Protein AF-A0A7G5Z9F3-F1 (afdb_monomer_lite)

Radius of gyration: 19.4 Å; chains: 1; bounding box: 51×29×57 Å

Sequence (145 aa):
MRLRHLLYMSGSAALVLVGAGHLATALLAPVTPAQQAMIDSMKGFAIAMPGTVANLYQFHQGFSIMMGVLLMSYGAVTMLFVKAASMAAALRTPVLGFNILVALVSLLLSIQFFFVVPVALTGLACACYALAWLLGLGAPKVVHP

pLDDT: mean 91.5, std 10.78, range [47.75, 98.5]

Structure (mmCIF, N/CA/C/O backbone):
data_AF-A0A7G5Z9F3-F1
#
_entry.id   AF-A0A7G5Z9F3-F1
#
loop_
_atom_site.group_PDB
_atom_site.id
_atom_site.type_symbol
_atom_site.label_atom_id
_atom_site.label_alt_id
_atom_site.label_comp_id
_atom_site.label_asym_id
_atom_site.label_entity_id
_atom_site.label_seq_id
_atom_site.pdbx_PDB_ins_code
_atom_site.Cartn_x
_atom_site.Cartn_y
_atom_site.Cartn_z
_atom_site.occupancy
_atom_site.B_iso_or_equiv
_atom_site.auth_seq_id
_atom_site.auth_comp_id
_atom_site.auth_asym_id
_atom_site.auth_atom_id
_atom_site.pdbx_PDB_model_num
ATOM 1 N N . MET A 1 1 ? 14.582 8.829 -21.009 1.00 63.59 1 MET A N 1
ATOM 2 C CA . MET A 1 1 ? 14.821 8.296 -19.641 1.00 63.59 1 MET A CA 1
ATOM 3 C C . MET A 1 1 ? 13.919 8.939 -18.587 1.00 63.59 1 MET A C 1
ATOM 5 O O . MET A 1 1 ? 13.382 8.198 -17.778 1.00 63.59 1 MET A O 1
ATOM 9 N N . ARG A 1 2 ? 13.688 10.263 -18.611 1.00 85.75 2 ARG A N 1
ATOM 10 C CA . ARG A 1 2 ? 12.904 10.971 -17.576 1.00 85.75 2 ARG A CA 1
ATOM 11 C C . ARG A 1 2 ? 11.475 10.441 -17.377 1.00 85.75 2 ARG A C 1
ATOM 13 O O . ARG A 1 2 ? 11.125 10.130 -16.250 1.00 85.75 2 ARG A O 1
ATOM 20 N N . LEU A 1 3 ? 10.695 10.242 -18.445 1.00 90.38 3 LEU A N 1
ATOM 21 C CA . LEU A 1 3 ? 9.295 9.793 -18.328 1.00 90.38 3 LEU A CA 1
ATOM 22 C C . LEU A 1 3 ? 9.139 8.438 -17.618 1.00 90.38 3 LEU A C 1
ATOM 24 O O . LEU A 1 3 ? 8.321 8.308 -16.721 1.00 90.38 3 LEU A O 1
ATOM 28 N N . ARG A 1 4 ? 9.960 7.441 -17.970 1.00 90.19 4 ARG A N 1
ATOM 29 C CA . ARG A 1 4 ? 9.932 6.115 -17.331 1.00 90.19 4 ARG A CA 1
ATOM 30 C C . ARG A 1 4 ? 10.204 6.183 -15.828 1.00 90.19 4 ARG A C 1
ATOM 32 O O . ARG A 1 4 ? 9.525 5.529 -15.048 1.00 90.19 4 ARG A O 1
ATOM 39 N N . HIS A 1 5 ? 11.201 6.979 -15.438 1.00 90.00 5 HIS A N 1
ATOM 40 C CA . HIS A 1 5 ? 11.531 7.197 -14.031 1.00 90.00 5 HIS A CA 1
ATOM 41 C C . HIS A 1 5 ? 10.391 7.914 -13.307 1.00 90.00 5 HIS A C 1
ATOM 43 O O . HIS A 1 5 ? 10.056 7.529 -12.195 1.00 90.00 5 HIS A O 1
ATOM 49 N N . LEU A 1 6 ? 9.777 8.918 -13.942 1.00 92.94 6 LEU A N 1
ATOM 50 C CA . LEU A 1 6 ? 8.621 9.615 -13.383 1.00 92.94 6 LEU A CA 1
ATOM 51 C C . LEU A 1 6 ? 7.444 8.661 -13.173 1.00 92.94 6 LEU A C 1
ATOM 53 O O . LEU A 1 6 ? 6.918 8.626 -12.073 1.00 92.94 6 LEU A O 1
ATOM 57 N N . LEU A 1 7 ? 7.098 7.828 -14.160 1.00 95.06 7 LEU A N 1
ATOM 58 C CA . LEU A 1 7 ? 6.039 6.820 -14.024 1.00 95.06 7 LEU A CA 1
ATOM 59 C C . LEU A 1 7 ? 6.313 5.878 -12.850 1.00 95.06 7 LEU A C 1
ATOM 61 O O . LEU A 1 7 ? 5.466 5.702 -11.982 1.00 95.06 7 LEU A O 1
ATOM 65 N N . TYR A 1 8 ? 7.522 5.329 -12.772 1.00 93.94 8 TYR A N 1
ATOM 66 C CA . TYR A 1 8 ? 7.907 4.454 -11.670 1.00 93.94 8 TYR A CA 1
ATOM 67 C C . TYR A 1 8 ? 7.827 5.157 -10.302 1.00 93.94 8 TYR A C 1
ATOM 69 O O . TYR A 1 8 ? 7.320 4.588 -9.331 1.00 93.94 8 TYR A O 1
ATOM 77 N N . MET A 1 9 ? 8.293 6.406 -10.217 1.00 94.62 9 MET A N 1
ATOM 78 C CA . MET A 1 9 ? 8.194 7.223 -9.004 1.00 94.62 9 MET A CA 1
ATOM 79 C C . MET A 1 9 ? 6.741 7.506 -8.629 1.00 94.62 9 MET A C 1
ATOM 81 O O . MET A 1 9 ? 6.396 7.378 -7.460 1.00 94.62 9 MET A O 1
ATOM 85 N N . SER A 1 10 ? 5.891 7.847 -9.598 1.00 96.56 10 SER A N 1
ATOM 86 C CA . SER A 1 10 ? 4.465 8.100 -9.390 1.00 96.56 10 SER A CA 1
ATOM 87 C C . SER A 1 10 ? 3.742 6.858 -8.883 1.00 96.56 10 SER A C 1
ATOM 89 O O . SER A 1 10 ? 2.992 6.958 -7.916 1.00 96.56 10 SER A O 1
ATOM 91 N N . GLY A 1 11 ? 4.015 5.681 -9.457 1.00 96.69 11 GLY A N 1
ATOM 92 C CA . GLY A 1 11 ? 3.420 4.439 -8.965 1.00 96.69 11 GLY A CA 1
ATOM 93 C C . GLY A 1 11 ? 3.860 4.112 -7.537 1.00 96.69 11 GLY A C 1
ATOM 94 O O . GLY A 1 11 ? 3.041 3.766 -6.690 1.00 96.69 11 GLY A O 1
ATOM 95 N N . SER A 1 12 ? 5.136 4.349 -7.230 1.00 96.81 12 SER A N 1
ATOM 96 C CA . SER A 1 12 ? 5.666 4.172 -5.873 1.00 96.81 12 SER A CA 1
ATOM 97 C C . SER A 1 12 ? 5.073 5.181 -4.888 1.00 96.81 12 SER A C 1
ATOM 99 O O . SER A 1 12 ? 4.768 4.830 -3.752 1.00 96.81 12 SER A O 1
ATOM 101 N N . ALA A 1 13 ? 4.858 6.425 -5.324 1.00 97.81 13 ALA A N 1
ATOM 102 C CA . ALA A 1 13 ? 4.215 7.464 -4.524 1.00 97.81 13 ALA A CA 1
ATOM 103 C C . ALA A 1 13 ? 2.765 7.117 -4.220 1.00 97.81 13 ALA A C 1
ATOM 105 O O . ALA A 1 13 ? 2.331 7.299 -3.088 1.00 97.81 13 ALA A O 1
ATOM 106 N N . ALA A 1 14 ? 2.040 6.559 -5.187 1.00 97.94 14 ALA A N 1
ATOM 107 C CA . ALA A 1 14 ? 0.684 6.092 -4.959 1.00 97.94 14 ALA A CA 1
ATOM 108 C C . ALA A 1 14 ? 0.638 5.026 -3.849 1.00 97.94 14 ALA A C 1
ATOM 110 O O . ALA A 1 14 ? -0.181 5.148 -2.944 1.00 97.94 14 ALA A O 1
ATOM 111 N N . LEU A 1 15 ? 1.562 4.055 -3.836 1.00 97.12 15 LEU A N 1
ATOM 112 C CA . LEU A 1 15 ? 1.646 3.056 -2.757 1.00 97.12 15 LEU A CA 1
ATOM 113 C C . LEU A 1 15 ? 1.976 3.676 -1.390 1.00 97.12 15 LEU A C 1
ATOM 115 O O . LEU A 1 15 ? 1.354 3.316 -0.390 1.00 97.12 15 LEU A O 1
ATOM 119 N N . VAL A 1 16 ? 2.899 4.646 -1.350 1.00 98.06 16 VAL A N 1
ATOM 120 C CA . VAL A 1 16 ? 3.194 5.419 -0.129 1.00 98.06 16 VAL A CA 1
ATOM 121 C C . VAL A 1 16 ? 1.937 6.118 0.384 1.00 98.06 16 VAL A C 1
ATOM 123 O O . VAL A 1 16 ? 1.644 6.046 1.575 1.00 98.06 16 VAL A O 1
ATOM 126 N N . LEU A 1 17 ? 1.172 6.756 -0.505 1.00 98.19 17 LEU A N 1
ATOM 127 C CA . LEU A 1 17 ? -0.061 7.458 -0.151 1.00 98.19 17 LEU A CA 1
ATOM 128 C C . LEU A 1 17 ? -1.157 6.505 0.340 1.00 98.19 17 LEU A C 1
ATOM 130 O O . LEU A 1 17 ? -1.869 6.865 1.274 1.00 98.19 17 LEU A O 1
ATOM 134 N N . VAL A 1 18 ? -1.276 5.292 -0.217 1.00 97.12 18 VAL A N 1
ATOM 135 C CA . VAL A 1 18 ? -2.197 4.270 0.320 1.00 97.12 18 VAL A CA 1
ATOM 136 C C . VAL A 1 18 ? -1.799 3.894 1.744 1.00 97.12 18 VAL A C 1
ATOM 138 O O . VAL A 1 18 ? -2.648 3.917 2.632 1.00 97.12 18 VAL A O 1
ATOM 141 N N . GLY A 1 19 ? -0.519 3.586 1.978 1.00 97.12 19 GLY A N 1
ATOM 142 C CA . GLY A 1 19 ? -0.023 3.227 3.310 1.00 97.12 19 GLY A CA 1
ATOM 143 C C . GLY A 1 19 ? -0.216 4.350 4.332 1.00 97.12 19 GLY A C 1
ATOM 144 O O . GLY A 1 19 ? -0.730 4.113 5.425 1.00 97.12 19 GLY A O 1
ATOM 145 N N . ALA A 1 20 ? 0.114 5.586 3.950 1.00 97.88 20 ALA A N 1
ATOM 146 C CA . ALA A 1 20 ? -0.070 6.769 4.786 1.00 97.88 20 ALA A CA 1
ATOM 147 C C . ALA A 1 20 ? -1.552 7.051 5.073 1.00 97.88 20 ALA A C 1
ATOM 149 O O . ALA A 1 20 ? -1.913 7.313 6.217 1.00 97.88 20 ALA A O 1
ATOM 150 N N . GLY A 1 21 ? -2.416 6.956 4.058 1.00 96.62 21 GLY A N 1
ATOM 151 C CA . GLY A 1 21 ? -3.860 7.113 4.214 1.00 96.62 21 GLY A CA 1
ATOM 152 C C . GLY A 1 21 ? -4.447 6.058 5.149 1.00 96.62 21 GLY A C 1
ATOM 153 O O . GLY A 1 21 ? -5.181 6.403 6.069 1.00 96.62 21 GLY A O 1
ATOM 154 N N . HIS A 1 22 ? -4.060 4.791 4.978 1.00 95.94 22 HIS A N 1
ATOM 155 C CA . HIS A 1 22 ? -4.476 3.704 5.862 1.00 95.94 22 HIS A CA 1
ATOM 156 C C . HIS A 1 22 ? -4.055 3.963 7.314 1.00 95.94 22 HIS A C 1
ATOM 158 O O . HIS A 1 22 ? -4.896 3.935 8.213 1.00 95.94 22 HIS A O 1
ATOM 164 N N . LEU A 1 23 ? -2.784 4.311 7.538 1.00 97.06 23 LEU A N 1
ATOM 165 C CA . LEU A 1 23 ? -2.266 4.616 8.871 1.00 97.06 23 LEU A CA 1
ATOM 166 C C . LEU A 1 23 ? -2.972 5.825 9.501 1.00 97.06 23 LEU A C 1
ATOM 168 O O . LEU A 1 23 ? -3.364 5.772 10.664 1.00 97.06 23 LEU A O 1
ATOM 172 N N . ALA A 1 24 ? -3.194 6.892 8.730 1.00 96.94 24 ALA A N 1
ATOM 173 C CA . ALA A 1 24 ? -3.932 8.063 9.190 1.00 96.94 24 ALA A CA 1
ATOM 174 C C . ALA A 1 24 ? -5.365 7.693 9.588 1.00 96.94 24 ALA A C 1
ATOM 176 O O . ALA A 1 24 ? -5.812 8.077 10.664 1.00 96.94 24 ALA A O 1
ATOM 177 N N . THR A 1 25 ? -6.071 6.894 8.781 1.00 94.19 25 THR A N 1
ATOM 178 C CA . THR A 1 25 ? -7.422 6.438 9.142 1.00 94.19 25 THR A CA 1
ATOM 179 C C . THR A 1 25 ? -7.422 5.547 10.381 1.00 94.19 25 THR A C 1
ATOM 181 O O . THR A 1 25 ? -8.291 5.703 11.230 1.00 94.19 25 THR A O 1
ATOM 184 N N . ALA A 1 26 ? -6.427 4.673 10.543 1.00 94.75 26 ALA A N 1
ATOM 185 C CA . ALA A 1 26 ? -6.326 3.796 11.705 1.00 94.75 26 ALA A CA 1
ATOM 186 C C . ALA A 1 26 ? -6.056 4.556 13.017 1.00 94.75 26 ALA A C 1
ATOM 188 O O . ALA A 1 26 ? -6.417 4.065 14.085 1.00 94.75 26 ALA A O 1
ATOM 189 N N . LEU A 1 27 ? -5.409 5.725 12.948 1.00 96.00 27 LEU A N 1
ATOM 190 C CA . LEU A 1 27 ? -4.997 6.502 14.122 1.00 96.00 27 LEU A CA 1
ATOM 191 C C . LEU A 1 27 ? -5.889 7.712 14.416 1.00 96.00 27 LEU A C 1
ATOM 193 O O . LEU A 1 27 ? -5.988 8.120 15.570 1.00 96.00 27 LEU A O 1
ATOM 197 N N . LEU A 1 28 ? -6.485 8.315 13.387 1.00 96.44 28 LEU A N 1
ATOM 198 C CA . LEU A 1 28 ? -7.121 9.633 13.478 1.00 96.44 28 LEU A CA 1
ATOM 199 C C . LEU A 1 28 ? -8.611 9.617 13.133 1.00 96.44 28 LEU A C 1
ATOM 201 O O . LEU A 1 28 ? -9.281 10.626 13.351 1.00 96.44 28 LEU A O 1
ATOM 205 N N . ALA A 1 29 ? -9.141 8.524 12.570 1.00 94.62 29 ALA A N 1
ATOM 206 C CA . ALA A 1 29 ? -10.563 8.472 12.262 1.00 94.62 29 ALA A CA 1
ATOM 207 C C . ALA A 1 29 ? -11.380 8.576 13.562 1.00 94.62 29 ALA A C 1
ATOM 209 O O . ALA A 1 29 ? -11.098 7.855 14.524 1.00 94.62 29 ALA A O 1
ATOM 210 N N . PRO A 1 30 ? -12.390 9.461 13.615 1.00 95.81 30 PRO A N 1
ATOM 211 C CA . PRO A 1 30 ? -13.218 9.596 14.799 1.00 95.81 30 PRO A CA 1
ATOM 212 C C . PRO A 1 30 ? -13.986 8.297 15.050 1.00 95.81 30 PRO A C 1
ATOM 214 O O . PRO A 1 30 ? -14.539 7.696 14.127 1.00 95.81 30 PRO A O 1
ATOM 217 N N . VAL A 1 31 ? -14.044 7.889 16.315 1.00 96.50 31 VAL A N 1
ATOM 218 C CA . VAL A 1 31 ? -14.797 6.710 16.742 1.00 96.5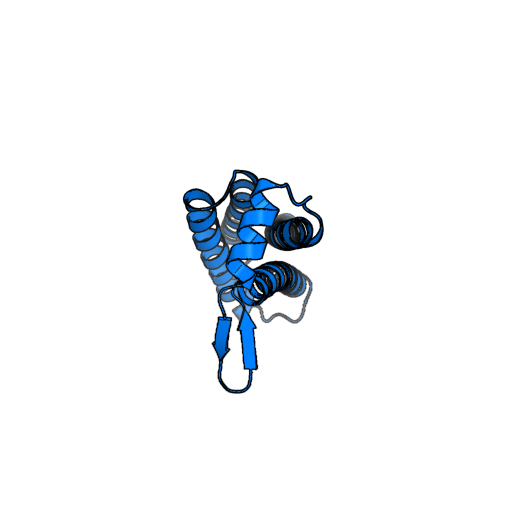0 31 VAL A CA 1
ATOM 219 C C . VAL A 1 31 ? -16.239 7.122 17.019 1.00 96.50 31 VAL A C 1
ATOM 221 O O . VAL A 1 31 ? -16.519 7.928 17.904 1.00 96.50 31 VAL A O 1
ATOM 224 N N . THR A 1 32 ? -17.169 6.566 16.251 1.00 97.62 32 THR A N 1
ATOM 225 C CA . THR A 1 32 ? -18.611 6.734 16.479 1.00 97.62 32 THR A CA 1
ATOM 226 C C . THR A 1 32 ? -19.092 5.875 17.658 1.00 97.62 32 THR A C 1
ATOM 228 O O . THR A 1 32 ? -18.464 4.859 17.966 1.00 97.62 32 THR A O 1
ATOM 231 N N . PRO A 1 33 ? -20.246 6.185 18.284 1.00 98.00 33 PRO A N 1
ATOM 232 C CA . PRO A 1 33 ? -20.806 5.344 19.349 1.00 98.00 33 PRO A CA 1
ATOM 233 C C . PRO A 1 33 ? -21.015 3.877 18.934 1.00 98.00 33 PRO A C 1
ATOM 235 O O . PRO A 1 33 ? -20.752 2.966 19.715 1.00 98.00 33 PRO A O 1
ATOM 238 N N . ALA A 1 34 ? -21.424 3.634 17.682 1.00 97.69 34 ALA A N 1
ATOM 239 C CA . ALA A 1 34 ? -21.581 2.283 17.144 1.00 97.69 34 ALA A CA 1
ATOM 240 C C . ALA A 1 34 ? -20.235 1.544 17.019 1.00 97.69 34 ALA A C 1
ATOM 242 O O . ALA A 1 34 ? -20.136 0.368 17.365 1.00 97.69 34 ALA A O 1
ATOM 243 N N . GLN A 1 35 ? -19.179 2.232 16.571 1.00 96.44 35 GLN A N 1
ATOM 244 C CA . GLN A 1 35 ? -17.828 1.663 16.535 1.00 96.44 35 GLN A CA 1
ATOM 245 C C . GLN A 1 35 ? -17.281 1.398 17.938 1.00 96.44 35 GLN A C 1
ATOM 247 O O . GLN A 1 35 ? -16.652 0.365 18.150 1.00 96.44 35 GLN A O 1
ATOM 252 N N . GLN A 1 36 ? -17.557 2.280 18.901 1.00 97.88 36 GLN A N 1
ATOM 253 C CA . GLN A 1 36 ? -17.134 2.097 20.288 1.00 97.88 36 GLN A CA 1
ATOM 254 C C . GLN A 1 36 ? -17.710 0.806 20.888 1.00 97.88 36 GLN A C 1
ATOM 256 O O . GLN A 1 36 ? -16.966 0.021 21.471 1.00 97.88 36 GLN A O 1
ATOM 261 N N . ALA A 1 37 ? -18.997 0.525 20.656 1.00 97.81 37 ALA A N 1
ATOM 262 C CA . ALA A 1 37 ? -19.621 -0.721 21.105 1.00 97.81 37 ALA A CA 1
ATOM 263 C C . ALA A 1 37 ? -18.940 -1.974 20.513 1.00 97.81 37 ALA A C 1
ATOM 265 O O . ALA A 1 37 ? -18.721 -2.958 21.222 1.00 97.81 37 ALA A O 1
ATOM 266 N N . MET A 1 38 ? -18.546 -1.934 19.233 1.00 97.56 38 MET A N 1
ATOM 267 C CA . MET A 1 38 ? -17.784 -3.025 18.610 1.00 97.56 38 MET A CA 1
ATOM 268 C C . MET A 1 38 ? -16.385 -3.169 19.215 1.00 97.56 38 MET A C 1
ATOM 270 O O . MET A 1 38 ? -15.960 -4.284 19.513 1.00 97.56 38 MET A O 1
ATOM 274 N N . ILE A 1 39 ? -15.683 -2.056 19.440 1.00 97.75 39 ILE A N 1
ATOM 275 C CA . ILE A 1 39 ? -14.361 -2.044 20.081 1.00 97.75 39 ILE A CA 1
ATOM 276 C C . ILE A 1 39 ? -14.430 -2.697 21.464 1.00 97.75 39 ILE A C 1
ATOM 278 O O . ILE A 1 39 ? -13.574 -3.517 21.799 1.00 97.75 39 ILE A O 1
ATOM 282 N N . ASP A 1 40 ? -15.446 -2.375 22.260 1.00 97.88 40 ASP A N 1
ATOM 283 C CA . ASP A 1 40 ? -15.586 -2.937 23.602 1.00 97.88 40 ASP A CA 1
ATOM 284 C C . ASP A 1 40 ? -15.922 -4.436 23.566 1.00 97.88 40 ASP A C 1
ATOM 286 O O . ASP A 1 40 ? -15.370 -5.202 24.359 1.00 97.88 40 ASP A O 1
ATOM 290 N N . SER A 1 41 ? -16.695 -4.893 22.575 1.00 97.62 41 SER A N 1
ATOM 291 C CA . SER A 1 41 ? -16.887 -6.327 22.315 1.00 97.62 41 SER A CA 1
ATOM 292 C C . SER A 1 41 ? -15.573 -7.032 21.942 1.00 97.62 41 SER A C 1
ATOM 294 O O . SER A 1 41 ? -15.252 -8.081 22.504 1.00 97.62 41 SER A O 1
ATOM 296 N N . MET A 1 42 ? -14.754 -6.432 21.070 1.00 97.81 42 MET A N 1
ATOM 297 C CA . MET A 1 42 ? -13.447 -6.982 20.684 1.00 97.81 42 MET A CA 1
ATOM 298 C C . MET A 1 42 ? -12.461 -7.046 21.858 1.00 97.81 42 MET A C 1
ATOM 300 O O . MET A 1 42 ? -11.655 -7.975 21.934 1.00 97.81 42 MET A O 1
ATOM 304 N N . LYS A 1 43 ? -12.508 -6.086 22.790 1.00 97.19 43 LYS A N 1
ATOM 305 C CA . LYS A 1 43 ? -11.679 -6.114 24.008 1.00 97.19 43 LYS A CA 1
ATOM 306 C C . LYS A 1 43 ? -12.048 -7.265 24.944 1.00 97.19 43 LYS A C 1
ATOM 308 O O . LYS A 1 43 ? -11.168 -7.767 25.637 1.00 97.19 43 LYS A O 1
ATOM 313 N N . GLY A 1 44 ? -13.316 -7.681 24.951 1.00 96.81 44 GLY A N 1
ATOM 314 C CA . GLY A 1 44 ? -13.792 -8.822 25.737 1.00 96.81 44 GLY A CA 1
ATOM 315 C C . GLY A 1 44 ? -13.307 -10.180 25.221 1.00 96.81 44 GLY A C 1
ATOM 316 O O . GLY A 1 44 ? -13.361 -11.164 25.955 1.00 96.81 44 GLY A O 1
ATOM 317 N N . PHE A 1 45 ? -12.807 -10.249 23.983 1.00 96.62 45 PHE A N 1
ATOM 318 C CA . PHE A 1 45 ? -12.312 -11.485 23.387 1.00 96.62 45 PHE A CA 1
ATOM 319 C C . PHE A 1 45 ? -10.795 -11.613 23.562 1.00 96.62 45 PHE A C 1
ATOM 321 O O . PHE A 1 45 ? -10.014 -11.015 22.815 1.00 96.62 45 PHE A O 1
ATOM 328 N N . ALA A 1 46 ? -10.376 -12.394 24.559 1.00 95.31 46 ALA A N 1
ATOM 329 C CA . ALA A 1 46 ? -8.968 -12.679 24.805 1.00 95.31 46 ALA A CA 1
ATOM 330 C C . ALA A 1 46 ? -8.399 -13.636 23.745 1.00 95.31 46 ALA A C 1
ATOM 332 O O . ALA A 1 46 ? -8.994 -14.662 23.419 1.00 95.31 46 ALA A O 1
ATOM 333 N N . ILE A 1 47 ? -7.213 -13.311 23.242 1.00 92.75 47 ILE A N 1
ATOM 334 C CA . ILE A 1 47 ? -6.409 -14.146 22.356 1.00 92.75 47 ILE A CA 1
ATOM 335 C C . ILE A 1 47 ? -5.163 -14.549 23.138 1.00 92.75 47 ILE A C 1
ATOM 337 O O . ILE A 1 47 ? -4.357 -13.702 23.532 1.00 92.75 47 ILE A O 1
ATOM 341 N N . ALA A 1 48 ? -5.007 -15.851 23.360 1.00 91.12 48 ALA A N 1
ATOM 342 C CA . ALA A 1 48 ? -3.802 -16.407 23.950 1.00 91.12 48 ALA A CA 1
ATOM 343 C C . ALA A 1 48 ? -2.783 -16.685 22.841 1.00 91.12 48 ALA A C 1
ATOM 345 O O . ALA A 1 48 ? -3.008 -17.527 21.972 1.00 91.12 48 ALA A O 1
ATOM 346 N N . MET A 1 49 ? -1.661 -15.974 22.882 1.00 84.56 49 MET A N 1
ATOM 347 C CA . MET A 1 49 ? -0.481 -16.253 22.067 1.00 84.56 49 MET A CA 1
ATOM 348 C C . MET A 1 49 ? 0.623 -16.770 22.999 1.00 84.56 49 MET A C 1
ATOM 350 O O . MET A 1 49 ? 0.625 -16.434 24.186 1.00 84.56 49 MET A O 1
ATOM 354 N N . PRO A 1 50 ? 1.581 -17.580 22.521 1.00 89.44 50 PRO A N 1
ATOM 355 C CA . PRO A 1 50 ? 2.684 -18.032 23.363 1.00 89.44 50 PRO A CA 1
ATOM 356 C C . PRO A 1 50 ? 3.373 -16.849 24.065 1.00 89.44 50 PRO A C 1
ATOM 358 O O . PRO A 1 50 ? 3.882 -15.938 23.416 1.00 89.44 50 PRO A O 1
ATOM 361 N N . GLY A 1 51 ? 3.341 -16.840 25.400 1.00 88.12 51 GLY A N 1
ATOM 362 C CA . GLY A 1 51 ? 3.960 -15.802 26.231 1.00 88.12 51 GLY A CA 1
ATOM 363 C C . GLY A 1 51 ? 3.197 -14.476 26.365 1.00 88.12 51 GLY A C 1
ATOM 364 O O . GLY A 1 51 ? 3.692 -13.593 27.061 1.00 88.12 51 GLY A O 1
ATOM 365 N N . THR A 1 52 ? 2.015 -14.304 25.755 1.00 88.81 52 THR A N 1
ATOM 366 C CA . THR A 1 52 ? 1.225 -13.061 25.871 1.00 88.81 52 THR A CA 1
ATOM 367 C C . THR A 1 52 ? -0.285 -13.317 25.892 1.00 88.81 52 THR A C 1
ATOM 369 O O . THR A 1 52 ? -0.805 -14.174 25.180 1.00 88.81 52 THR A O 1
ATOM 372 N N . VAL A 1 53 ? -1.012 -12.538 26.696 1.00 88.81 53 VAL A N 1
ATOM 373 C CA . VAL A 1 53 ? -2.477 -12.443 26.622 1.00 88.81 53 VAL A CA 1
ATOM 374 C C . VAL A 1 53 ? -2.802 -11.090 26.008 1.00 88.81 53 VAL A C 1
ATOM 376 O O . VAL A 1 53 ? -2.515 -10.054 26.605 1.00 88.81 53 VAL A O 1
ATOM 379 N N . ALA A 1 54 ? -3.365 -11.107 24.805 1.00 93.69 54 ALA A N 1
ATOM 380 C CA . ALA A 1 54 ? -3.869 -9.921 24.122 1.00 93.69 54 ALA A CA 1
ATOM 381 C C . ALA A 1 54 ? -5.389 -10.032 23.964 1.00 93.69 54 ALA A C 1
ATOM 383 O O . ALA A 1 54 ? -5.985 -11.057 24.293 1.00 93.69 54 ALA A O 1
ATOM 384 N N . ASN A 1 55 ? -6.034 -8.996 23.442 1.00 95.62 55 ASN A N 1
ATOM 385 C CA . ASN A 1 55 ? -7.419 -9.089 22.982 1.00 95.62 55 ASN A CA 1
ATOM 386 C C . ASN A 1 55 ? -7.531 -8.833 21.476 1.00 95.62 55 ASN A C 1
ATOM 388 O O . ASN A 1 55 ? -6.607 -8.318 20.837 1.00 95.62 55 ASN A O 1
ATOM 392 N N . LEU A 1 56 ? -8.679 -9.194 20.905 1.00 96.38 56 LEU A N 1
ATOM 393 C CA . LEU A 1 56 ? -8.936 -9.047 19.473 1.00 96.38 56 LEU A CA 1
ATOM 394 C C . LEU A 1 56 ? -8.799 -7.594 19.002 1.00 96.38 56 LEU A C 1
ATOM 396 O O . LEU A 1 56 ? -8.336 -7.358 17.887 1.00 96.38 56 LEU A O 1
ATOM 400 N N . TYR A 1 57 ? -9.134 -6.620 19.853 1.00 96.69 57 TYR A N 1
ATOM 401 C CA . TYR A 1 57 ? -8.953 -5.204 19.534 1.00 96.69 57 TYR A CA 1
ATOM 402 C C . TYR A 1 57 ? -7.474 -4.839 19.361 1.00 96.69 57 TYR A C 1
ATOM 404 O O . TYR A 1 57 ? -7.105 -4.242 18.351 1.00 96.69 57 TYR A O 1
ATOM 412 N N . GLN A 1 58 ? -6.612 -5.241 20.298 1.00 95.56 58 GLN A N 1
ATOM 413 C CA . GLN A 1 58 ? -5.166 -5.018 20.206 1.00 95.56 58 GLN A CA 1
ATOM 414 C C . GLN A 1 58 ? -4.572 -5.684 18.963 1.00 95.56 58 GLN A C 1
ATOM 416 O O . GLN A 1 58 ? -3.769 -5.064 18.266 1.00 95.56 58 GLN A O 1
ATOM 421 N N . PHE A 1 59 ? -4.992 -6.916 18.661 1.00 94.94 59 PHE A N 1
ATOM 422 C CA . PHE A 1 59 ? -4.540 -7.632 17.470 1.00 94.94 59 PHE A CA 1
ATOM 423 C C . PHE A 1 59 ? -4.954 -6.909 16.181 1.00 94.94 59 PHE A C 1
ATOM 425 O O . PHE A 1 59 ? -4.108 -6.622 15.336 1.00 94.94 59 PHE A O 1
ATOM 432 N N . HIS A 1 60 ? -6.235 -6.552 16.057 1.00 95.38 60 HIS A N 1
ATOM 433 C CA . HIS A 1 60 ? -6.762 -5.829 14.900 1.00 95.38 60 HIS A CA 1
ATOM 434 C C . HIS A 1 60 ? -6.064 -4.476 14.701 1.00 95.38 60 HIS A C 1
ATOM 436 O O . HIS A 1 60 ? -5.614 -4.163 13.598 1.00 95.38 60 HIS A O 1
ATOM 442 N N . GLN A 1 61 ? -5.932 -3.687 15.770 1.00 96.19 61 GLN A N 1
ATOM 443 C CA . GLN A 1 61 ? -5.301 -2.371 15.703 1.00 96.19 61 GLN A CA 1
ATOM 444 C C . GLN A 1 61 ? -3.813 -2.476 15.348 1.00 96.19 61 GLN A C 1
ATOM 446 O O . GLN A 1 61 ? -3.334 -1.745 14.481 1.00 96.19 61 GLN A O 1
ATOM 451 N N . GLY A 1 62 ? -3.089 -3.406 15.978 1.00 95.88 62 GLY A N 1
ATOM 452 C CA . GLY A 1 62 ? -1.679 -3.652 15.685 1.00 95.88 62 GLY A CA 1
ATOM 453 C C . GLY A 1 62 ? -1.458 -4.094 14.239 1.00 95.88 62 GLY A C 1
ATOM 454 O O . GLY A 1 62 ? -0.577 -3.562 13.564 1.00 95.88 62 GLY A O 1
ATOM 455 N N . PHE A 1 63 ? -2.294 -5.006 13.736 1.00 95.75 63 PHE A N 1
ATOM 456 C CA . PHE A 1 63 ? -2.222 -5.470 12.351 1.00 95.75 63 PHE A CA 1
ATOM 457 C C . PHE A 1 63 ? -2.498 -4.339 11.351 1.00 95.75 63 PHE A C 1
ATOM 459 O O . PHE A 1 63 ? -1.743 -4.172 10.398 1.00 95.75 63 PHE A O 1
ATOM 466 N N . SER A 1 64 ? -3.520 -3.515 11.599 1.00 95.88 64 SER A N 1
ATOM 467 C CA . SER A 1 64 ? -3.854 -2.349 10.766 1.00 95.88 64 SER A CA 1
ATOM 468 C C . SER A 1 64 ? -2.691 -1.346 10.681 1.00 95.88 64 SER A C 1
ATOM 470 O O . SER A 1 64 ? -2.236 -0.980 9.594 1.00 95.88 64 SER A O 1
ATOM 472 N N . ILE A 1 65 ? -2.103 -0.979 11.827 1.00 97.69 65 ILE A N 1
ATOM 473 C CA . ILE A 1 65 ? -0.927 -0.094 11.872 1.00 97.69 65 ILE A CA 1
ATOM 474 C C . ILE A 1 65 ? 0.245 -0.708 11.096 1.00 97.69 65 ILE A C 1
ATOM 476 O O . ILE A 1 65 ? 0.870 -0.030 10.276 1.00 97.69 65 ILE A O 1
ATOM 480 N N . MET A 1 66 ? 0.524 -1.995 11.317 1.00 97.88 66 MET A N 1
ATOM 481 C CA . MET A 1 66 ? 1.602 -2.709 10.633 1.00 97.88 66 MET A CA 1
ATOM 482 C C . MET A 1 66 ? 1.399 -2.729 9.114 1.00 97.88 66 MET A C 1
ATOM 484 O O . MET A 1 66 ? 2.352 -2.476 8.381 1.00 97.88 66 MET A O 1
ATOM 488 N N . MET A 1 67 ? 0.176 -2.949 8.627 1.00 94.94 67 MET A N 1
ATOM 489 C CA . MET A 1 67 ? -0.134 -2.906 7.193 1.00 94.94 67 MET A CA 1
ATOM 490 C C . MET A 1 67 ? 0.127 -1.525 6.585 1.00 94.94 67 MET A C 1
ATOM 492 O O . MET A 1 67 ? 0.729 -1.434 5.512 1.00 94.94 67 MET A O 1
ATOM 496 N N . GLY A 1 68 ? -0.258 -0.450 7.279 1.00 96.12 68 GLY A N 1
ATOM 497 C CA . GLY A 1 68 ? 0.021 0.921 6.842 1.00 96.12 68 GLY A CA 1
ATOM 498 C C . GLY A 1 68 ? 1.521 1.203 6.735 1.00 96.12 68 GLY A C 1
ATOM 499 O O . GLY A 1 68 ? 1.989 1.711 5.711 1.00 96.12 68 GLY A O 1
ATOM 500 N N . VAL A 1 69 ? 2.285 0.805 7.757 1.00 97.88 69 VAL A N 1
ATOM 501 C CA . VAL A 1 69 ? 3.751 0.928 7.772 1.00 97.88 69 VAL A CA 1
ATOM 502 C C . VAL A 1 69 ? 4.380 0.112 6.645 1.00 97.88 69 VAL A C 1
ATOM 504 O O . VAL A 1 69 ? 5.188 0.653 5.896 1.00 97.88 69 VAL A O 1
ATOM 507 N N . LEU A 1 70 ? 3.988 -1.151 6.467 1.00 97.19 70 LEU A N 1
ATOM 508 C CA . LEU A 1 70 ? 4.544 -2.023 5.431 1.00 97.19 70 LEU A CA 1
ATOM 509 C C . LEU A 1 70 ? 4.289 -1.484 4.019 1.00 97.19 70 LEU A C 1
ATOM 511 O O . LEU A 1 70 ? 5.226 -1.444 3.223 1.00 97.19 70 LEU A O 1
ATOM 515 N N . LEU A 1 71 ? 3.073 -1.019 3.707 1.00 95.69 71 LEU A N 1
ATOM 516 C CA . LEU A 1 71 ? 2.773 -0.416 2.400 1.00 95.69 71 LEU A CA 1
ATOM 517 C C . LEU A 1 71 ? 3.603 0.847 2.156 1.00 95.69 71 LEU A C 1
ATOM 519 O O . LEU A 1 71 ? 4.177 1.023 1.077 1.00 95.69 71 LEU A O 1
ATOM 523 N N . MET A 1 72 ? 3.686 1.712 3.168 1.00 96.75 72 MET A N 1
ATOM 524 C CA . MET A 1 72 ? 4.445 2.953 3.089 1.00 96.75 72 MET A CA 1
ATOM 525 C C . MET A 1 72 ? 5.940 2.677 2.888 1.00 96.75 72 MET A C 1
ATOM 527 O O . MET A 1 72 ? 6.561 3.233 1.979 1.00 96.75 72 MET A O 1
ATOM 531 N N . SER A 1 73 ? 6.512 1.777 3.688 1.00 97.06 73 SER A N 1
ATOM 532 C CA . SER A 1 73 ? 7.907 1.352 3.580 1.00 97.06 73 SER A CA 1
ATOM 533 C C . SER A 1 73 ? 8.190 0.668 2.247 1.00 97.06 73 SER A C 1
ATOM 535 O O . SER A 1 73 ? 9.210 0.964 1.630 1.00 97.06 73 SER A O 1
ATOM 537 N N . TYR A 1 74 ? 7.291 -0.187 1.757 1.00 96.62 74 TYR A N 1
ATOM 538 C CA . TYR A 1 74 ? 7.441 -0.837 0.457 1.00 96.62 74 TYR A CA 1
ATOM 539 C C . TYR A 1 74 ? 7.478 0.190 -0.681 1.00 96.62 74 TYR A C 1
ATOM 541 O O . TYR A 1 74 ? 8.409 0.178 -1.489 1.00 96.62 74 TYR A O 1
ATOM 549 N N . GLY A 1 75 ? 6.542 1.144 -0.710 1.00 95.81 75 GLY A N 1
ATOM 550 C CA . GLY A 1 75 ? 6.560 2.237 -1.685 1.00 95.81 75 GLY A CA 1
ATOM 551 C C . GLY A 1 75 ? 7.833 3.091 -1.593 1.00 95.81 75 GLY A C 1
ATOM 552 O O . GLY A 1 75 ? 8.446 3.404 -2.616 1.00 95.81 75 GLY A O 1
ATOM 553 N N . ALA A 1 76 ? 8.295 3.403 -0.378 1.00 95.75 76 ALA A N 1
ATOM 554 C CA . ALA A 1 76 ? 9.518 4.174 -0.151 1.00 95.75 76 ALA A CA 1
ATOM 555 C C . ALA A 1 76 ? 10.782 3.432 -0.622 1.00 95.75 76 ALA A C 1
ATOM 557 O O . ALA A 1 76 ? 11.590 4.000 -1.359 1.00 95.75 76 ALA A O 1
ATOM 558 N N . VAL A 1 77 ? 10.935 2.153 -0.269 1.00 94.19 77 VAL A N 1
ATOM 559 C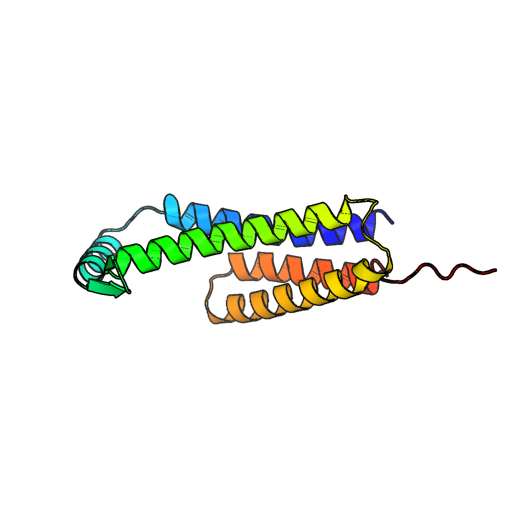 CA . VAL A 1 77 ? 12.027 1.289 -0.754 1.00 94.19 77 VAL A CA 1
ATOM 560 C C . VAL A 1 77 ? 12.004 1.216 -2.277 1.00 94.19 77 VAL A C 1
ATOM 562 O O . VAL A 1 77 ? 13.041 1.357 -2.928 1.00 94.19 77 VAL A O 1
ATOM 565 N N . THR A 1 78 ? 10.810 1.098 -2.857 1.00 92.56 78 THR A N 1
ATOM 566 C CA . THR A 1 78 ? 10.630 1.082 -4.306 1.00 92.56 78 THR A CA 1
ATOM 567 C C . THR A 1 78 ? 11.167 2.367 -4.937 1.00 92.56 78 THR A C 1
ATOM 569 O O . THR A 1 78 ? 11.965 2.287 -5.871 1.00 92.56 78 THR A O 1
ATOM 572 N N . MET A 1 79 ? 10.857 3.546 -4.385 1.00 92.19 79 MET A N 1
ATOM 573 C CA . MET A 1 79 ? 11.440 4.819 -4.841 1.00 92.19 79 MET A CA 1
ATOM 574 C C . MET A 1 79 ? 12.966 4.873 -4.718 1.00 92.19 79 MET A C 1
ATOM 576 O O . MET A 1 79 ? 1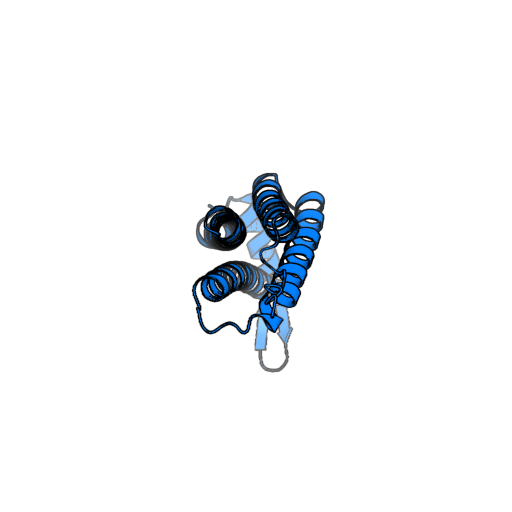3.630 5.432 -5.595 1.00 92.19 79 MET A O 1
ATOM 580 N N . LEU A 1 80 ? 13.536 4.326 -3.642 1.00 90.12 80 LEU A N 1
ATOM 581 C CA . LEU A 1 80 ? 14.988 4.313 -3.450 1.00 90.12 80 LEU A CA 1
ATOM 582 C C . LEU A 1 80 ? 15.686 3.520 -4.561 1.00 90.12 80 LEU A C 1
ATOM 584 O O . LEU A 1 80 ? 16.716 3.973 -5.062 1.00 90.12 80 LEU A O 1
ATOM 588 N N . PHE A 1 81 ? 15.092 2.422 -5.036 1.00 85.31 81 PHE A N 1
ATOM 589 C CA . PHE A 1 81 ? 15.660 1.625 -6.129 1.00 85.31 81 PHE A CA 1
ATOM 590 C C . PHE A 1 81 ? 15.818 2.389 -7.446 1.00 85.31 81 PHE A C 1
ATOM 592 O O . PHE A 1 81 ? 16.785 2.159 -8.170 1.00 85.31 81 PHE A O 1
ATOM 599 N N . VAL A 1 82 ? 14.919 3.325 -7.767 1.00 79.88 82 VAL A N 1
ATOM 600 C CA . VAL A 1 82 ? 15.032 4.101 -9.017 1.00 79.88 82 VAL A CA 1
ATOM 601 C C . VAL A 1 82 ? 16.040 5.250 -8.913 1.00 79.88 82 VAL A C 1
ATOM 603 O O . VAL A 1 82 ? 16.525 5.738 -9.938 1.00 79.88 82 VAL A O 1
ATOM 606 N N . LYS A 1 83 ? 16.344 5.696 -7.685 1.00 78.12 83 LYS A N 1
ATOM 607 C CA . LYS A 1 83 ? 17.348 6.732 -7.394 1.00 78.12 83 LYS A CA 1
ATOM 608 C C . LYS A 1 83 ? 18.749 6.149 -7.220 1.00 78.12 83 LYS A C 1
ATOM 610 O O . LYS A 1 83 ? 19.728 6.829 -7.521 1.00 78.12 83 LYS A O 1
ATOM 615 N N . ALA A 1 84 ? 18.854 4.909 -6.752 1.00 78.25 84 ALA A N 1
ATOM 616 C CA . ALA A 1 84 ? 20.122 4.226 -6.568 1.00 78.25 84 ALA A CA 1
ATOM 617 C C . ALA A 1 84 ? 20.771 3.916 -7.928 1.00 78.25 84 ALA A C 1
ATOM 619 O O . ALA A 1 84 ? 20.405 2.966 -8.620 1.00 78.25 84 ALA A O 1
ATOM 620 N N . ALA A 1 85 ? 21.787 4.701 -8.299 1.00 60.72 85 ALA A N 1
ATOM 621 C CA . ALA A 1 85 ? 22.607 4.450 -9.488 1.00 60.72 85 ALA A CA 1
ATOM 622 C C . ALA A 1 85 ? 23.308 3.075 -9.449 1.00 60.72 85 ALA A C 1
ATOM 624 O O . ALA A 1 85 ? 23.675 2.543 -10.494 1.00 60.72 85 ALA A O 1
ATOM 625 N N . SER A 1 86 ? 23.451 2.498 -8.251 1.00 62.44 86 SER A N 1
ATOM 626 C CA . SER A 1 86 ? 24.084 1.210 -7.974 1.00 62.44 86 SER A CA 1
ATOM 627 C C . SER A 1 86 ? 23.196 -0.008 -8.232 1.00 62.44 86 SER A C 1
ATOM 629 O O . SER A 1 86 ? 23.705 -1.127 -8.179 1.00 62.44 86 SER A O 1
ATOM 631 N N . MET A 1 87 ? 21.895 0.155 -8.517 1.00 71.81 87 MET A N 1
ATOM 632 C CA . MET A 1 87 ? 21.068 -1.011 -8.822 1.00 71.81 87 MET A CA 1
ATOM 633 C C . MET A 1 87 ? 21.517 -1.613 -10.153 1.00 71.81 87 MET A C 1
ATOM 635 O O . MET A 1 87 ? 21.322 -1.016 -11.223 1.00 71.81 87 MET A O 1
ATOM 639 N N . ALA A 1 88 ? 22.120 -2.801 -10.058 1.00 75.94 88 ALA A N 1
ATOM 640 C CA . ALA A 1 88 ? 22.594 -3.569 -11.196 1.00 75.94 88 ALA A CA 1
ATOM 641 C C . ALA A 1 88 ? 21.494 -3.639 -12.260 1.00 75.94 88 ALA A C 1
ATOM 643 O O . ALA A 1 88 ? 20.332 -3.915 -11.951 1.00 75.94 88 ALA A O 1
ATOM 644 N N . ALA A 1 89 ? 21.852 -3.383 -13.520 1.00 78.88 89 ALA A N 1
ATOM 645 C CA . ALA A 1 89 ? 20.889 -3.362 -14.621 1.00 78.88 89 ALA A CA 1
ATOM 646 C C . ALA A 1 89 ? 20.059 -4.659 -14.690 1.00 78.88 89 ALA A C 1
ATOM 648 O O . ALA A 1 89 ? 18.867 -4.602 -14.979 1.00 78.88 89 ALA A O 1
ATOM 649 N N . ALA A 1 90 ? 20.668 -5.791 -14.319 1.00 80.69 90 ALA A N 1
ATOM 650 C CA . ALA A 1 90 ? 20.032 -7.104 -14.241 1.00 80.69 90 ALA A CA 1
ATOM 651 C C . ALA A 1 90 ? 18.847 -7.182 -13.257 1.00 80.69 90 ALA A C 1
ATOM 653 O O . ALA A 1 90 ? 17.938 -7.977 -13.472 1.00 80.69 90 ALA A O 1
ATOM 654 N N . LEU A 1 91 ? 18.813 -6.353 -12.205 1.00 85.44 91 LEU A N 1
ATOM 655 C CA . LEU A 1 91 ? 17.749 -6.373 -11.191 1.00 85.44 91 LEU A CA 1
ATOM 656 C C . LEU A 1 91 ? 16.564 -5.458 -11.531 1.00 85.44 91 LEU A C 1
ATOM 658 O O . LEU A 1 91 ? 15.498 -5.599 -10.938 1.00 85.44 91 LEU A O 1
ATOM 662 N N . ARG A 1 92 ? 16.700 -4.554 -12.511 1.00 86.38 92 ARG A N 1
ATOM 663 C CA . ARG A 1 92 ? 15.638 -3.590 -12.867 1.00 86.38 92 ARG A CA 1
ATOM 664 C C . ARG A 1 92 ? 14.368 -4.271 -13.359 1.00 86.38 92 ARG A C 1
ATOM 666 O O . ARG A 1 92 ? 13.280 -3.906 -12.925 1.00 86.38 92 ARG A O 1
ATOM 673 N N . THR A 1 93 ? 14.513 -5.256 -14.240 1.00 88.81 93 THR A N 1
ATOM 674 C CA . THR A 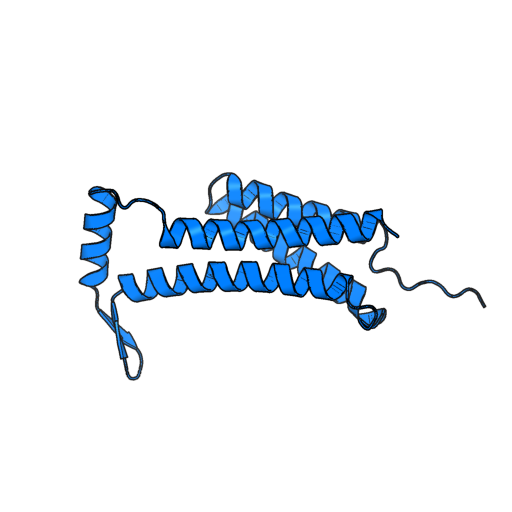1 93 ? 13.377 -5.994 -14.805 1.00 88.81 93 THR A CA 1
ATOM 675 C C . THR A 1 93 ? 12.695 -6.863 -13.755 1.00 88.81 93 THR A C 1
ATOM 677 O O . THR A 1 93 ? 11.505 -6.658 -13.544 1.00 88.81 93 THR A O 1
ATOM 680 N N . PRO A 1 94 ? 13.387 -7.753 -13.017 1.00 91.38 94 PRO A N 1
ATOM 681 C CA . PRO A 1 94 ? 12.732 -8.553 -11.983 1.00 91.38 94 PRO A CA 1
ATOM 682 C C . PRO A 1 94 ? 11.997 -7.708 -10.935 1.00 91.38 94 PRO A C 1
ATOM 684 O O . PRO A 1 94 ? 10.849 -8.006 -10.614 1.00 91.38 94 PRO A O 1
ATOM 687 N N . VAL A 1 95 ? 12.610 -6.617 -10.458 1.00 92.38 95 VAL A N 1
ATOM 688 C CA . VAL A 1 95 ? 11.988 -5.727 -9.462 1.00 92.38 95 VAL A CA 1
ATOM 689 C C . VAL A 1 95 ? 10.748 -5.038 -10.029 1.00 92.38 95 VAL A C 1
ATOM 691 O O . VAL A 1 95 ? 9.708 -5.022 -9.375 1.00 92.38 95 VAL A O 1
ATOM 694 N N . LEU A 1 96 ? 10.808 -4.507 -11.255 1.00 93.12 96 LEU A N 1
ATOM 695 C CA . LEU A 1 96 ? 9.634 -3.884 -11.869 1.00 93.12 96 LEU A CA 1
ATOM 696 C C . LEU A 1 96 ? 8.501 -4.894 -12.091 1.00 93.12 96 LEU A C 1
ATOM 698 O O . LEU A 1 96 ? 7.342 -4.561 -11.865 1.00 93.12 96 LEU A O 1
ATOM 702 N N . GLY A 1 97 ? 8.830 -6.122 -12.491 1.00 95.00 97 GLY A N 1
ATOM 703 C CA . GLY A 1 97 ? 7.852 -7.191 -12.699 1.00 95.00 97 GLY A CA 1
ATOM 704 C C . GLY A 1 97 ? 7.175 -7.591 -11.392 1.00 95.00 97 GLY A C 1
ATOM 705 O O . GLY A 1 97 ? 5.952 -7.712 -11.339 1.00 95.00 97 GLY A O 1
ATOM 706 N N . PHE A 1 98 ? 7.956 -7.696 -10.316 1.00 96.00 98 PHE A N 1
ATOM 707 C CA . PHE A 1 98 ? 7.432 -7.918 -8.973 1.00 96.00 98 PHE A CA 1
ATOM 708 C C . PHE A 1 98 ? 6.498 -6.783 -8.531 1.00 96.00 98 PHE A C 1
ATOM 710 O O . PHE A 1 98 ? 5.394 -7.052 -8.065 1.00 96.00 98 PHE A O 1
ATOM 717 N N . ASN A 1 99 ? 6.874 -5.521 -8.753 1.00 96.38 99 ASN A N 1
ATOM 718 C CA . ASN A 1 99 ? 6.025 -4.380 -8.399 1.00 96.38 99 ASN A CA 1
ATOM 719 C C . ASN A 1 99 ? 4.711 -4.352 -9.194 1.00 96.38 99 ASN A C 1
ATOM 721 O O . ASN A 1 99 ? 3.676 -3.996 -8.635 1.00 96.38 99 ASN A O 1
ATOM 725 N N . ILE A 1 100 ? 4.725 -4.750 -10.474 1.00 97.69 100 ILE A N 1
ATOM 726 C CA . ILE A 1 100 ? 3.499 -4.912 -11.274 1.00 97.69 100 ILE A CA 1
ATOM 727 C C . ILE A 1 100 ? 2.604 -5.981 -10.649 1.00 97.69 100 ILE A C 1
ATOM 729 O O . ILE A 1 100 ? 1.420 -5.729 -10.449 1.00 97.69 100 ILE A O 1
ATOM 733 N N . LEU A 1 101 ? 3.161 -7.148 -10.307 1.00 98.19 101 LEU A N 1
ATOM 734 C CA . LEU A 1 101 ? 2.403 -8.236 -9.689 1.00 98.19 101 LEU A CA 1
ATOM 735 C C . LEU A 1 101 ? 1.787 -7.804 -8.352 1.00 98.19 101 LEU A C 1
ATOM 737 O O . LEU A 1 101 ? 0.591 -7.993 -8.139 1.00 98.19 101 LEU A O 1
ATOM 741 N N . VAL A 1 102 ? 2.581 -7.185 -7.475 1.00 97.56 102 VAL A N 1
ATOM 742 C CA . VAL A 1 102 ? 2.109 -6.686 -6.176 1.00 97.56 102 VAL A CA 1
ATOM 743 C C . VAL A 1 102 ? 1.016 -5.636 -6.362 1.00 97.56 102 VAL A C 1
ATOM 745 O O . VAL A 1 102 ? -0.018 -5.718 -5.698 1.00 97.56 102 VAL A O 1
ATOM 748 N N . ALA A 1 103 ? 1.197 -4.678 -7.275 1.00 97.88 103 ALA A N 1
ATOM 749 C CA . ALA A 1 103 ? 0.201 -3.643 -7.541 1.00 97.88 103 ALA A CA 1
ATOM 750 C C . ALA A 1 103 ? -1.088 -4.222 -8.144 1.00 97.88 103 ALA A C 1
ATOM 752 O O . ALA A 1 103 ? -2.174 -3.793 -7.765 1.00 97.88 103 ALA A O 1
ATOM 753 N N . LEU A 1 104 ? -0.983 -5.225 -9.021 1.00 98.50 104 LEU A N 1
ATOM 754 C CA . LEU A 1 104 ? -2.132 -5.911 -9.609 1.00 98.50 104 LEU A CA 1
ATOM 755 C C . LEU A 1 104 ? -2.929 -6.682 -8.553 1.00 98.50 104 LEU A C 1
ATOM 757 O O . LEU A 1 104 ? -4.141 -6.509 -8.460 1.00 98.50 104 LEU A O 1
ATOM 761 N N . VAL A 1 105 ? -2.263 -7.492 -7.726 1.00 98.25 105 VAL A N 1
ATOM 762 C CA . VAL A 1 105 ? -2.925 -8.219 -6.629 1.00 98.25 105 VAL A CA 1
ATOM 763 C C . VAL A 1 105 ? -3.573 -7.229 -5.660 1.00 98.25 105 VAL A C 1
ATOM 765 O O . VAL A 1 105 ? -4.728 -7.401 -5.279 1.00 98.25 105 VAL A O 1
ATOM 768 N N . SER A 1 106 ? -2.863 -6.151 -5.321 1.00 96.88 106 SER A N 1
ATOM 769 C CA . SER A 1 106 ? -3.379 -5.095 -4.443 1.00 96.88 106 SER A CA 1
ATOM 770 C C . SER A 1 106 ? -4.603 -4.391 -5.036 1.00 96.88 106 SER A C 1
ATOM 772 O O . SER A 1 106 ? -5.541 -4.093 -4.298 1.00 96.88 106 SER A O 1
ATOM 774 N N . LEU A 1 107 ? -4.629 -4.153 -6.352 1.00 98.31 107 LEU A N 1
ATOM 775 C CA . LEU A 1 107 ? -5.780 -3.588 -7.062 1.00 98.31 107 LEU A CA 1
ATOM 776 C C . LEU A 1 107 ? -6.983 -4.534 -7.024 1.00 98.31 107 LEU A C 1
ATOM 778 O O . LEU A 1 107 ? -8.082 -4.099 -6.691 1.00 98.31 107 LEU A O 1
ATOM 782 N N . LEU A 1 108 ? -6.780 -5.821 -7.311 1.00 98.31 108 LEU A N 1
ATOM 783 C CA . LEU A 1 108 ? -7.853 -6.820 -7.274 1.00 98.31 108 LEU A CA 1
ATOM 784 C C . LEU A 1 108 ? -8.464 -6.939 -5.871 1.00 98.31 108 LEU A C 1
ATOM 786 O O . LEU A 1 108 ? -9.685 -6.912 -5.723 1.00 98.31 108 LEU A O 1
ATOM 790 N N . LEU A 1 109 ? -7.624 -6.990 -4.832 1.00 97.06 109 LEU A N 1
ATOM 791 C CA . LEU A 1 109 ? -8.087 -6.986 -3.443 1.00 97.06 109 LEU A CA 1
ATOM 792 C C . LEU A 1 109 ? -8.786 -5.669 -3.079 1.00 97.06 109 LEU A C 1
ATOM 794 O O . LEU A 1 109 ? -9.808 -5.692 -2.397 1.00 97.06 109 LEU A O 1
ATOM 798 N N . SER A 1 110 ? -8.278 -4.531 -3.561 1.00 96.88 110 SER A N 1
ATOM 799 C CA . SER A 1 110 ? -8.903 -3.222 -3.339 1.00 96.88 110 SER A CA 1
ATOM 800 C C . SER A 1 110 ? -10.309 -3.159 -3.926 1.00 96.88 110 SER A C 1
ATOM 802 O O . SER A 1 110 ? -11.21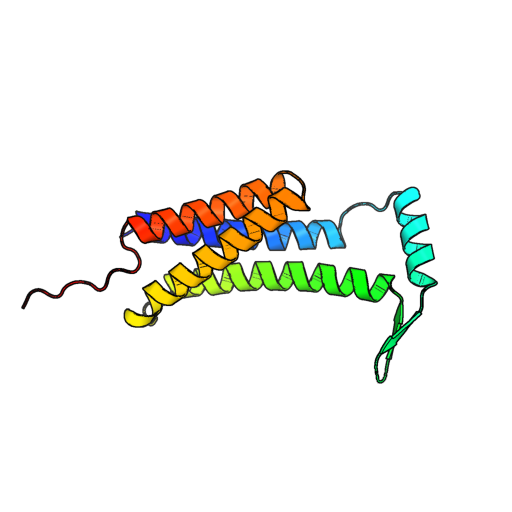3 -2.674 -3.257 1.00 96.88 110 SER A O 1
ATOM 804 N N . ILE A 1 111 ? -10.510 -3.683 -5.138 1.00 97.88 111 ILE A N 1
ATOM 805 C CA . ILE A 1 111 ? -11.825 -3.719 -5.796 1.00 97.88 111 ILE A CA 1
ATOM 806 C C . ILE A 1 111 ? -12.812 -4.574 -4.995 1.00 97.88 111 ILE A C 1
ATOM 808 O O . ILE A 1 111 ? -13.977 -4.208 -4.869 1.00 97.88 111 ILE A O 1
ATOM 812 N N . GLN A 1 112 ? -12.349 -5.701 -4.454 1.00 97.88 112 GLN A N 1
ATOM 813 C CA . GLN A 1 112 ? -13.213 -6.652 -3.759 1.00 97.88 112 GLN A CA 1
ATOM 814 C C . GLN A 1 112 ? -13.582 -6.211 -2.335 1.00 97.88 112 GLN A C 1
ATOM 816 O O . GLN A 1 112 ? -14.692 -6.487 -1.881 1.00 97.88 112 GLN A O 1
ATOM 821 N N . PHE A 1 113 ? -12.652 -5.582 -1.611 1.00 95.56 113 PHE A N 1
ATOM 822 C CA . PHE A 1 113 ? -12.772 -5.400 -0.159 1.00 95.56 113 PHE A CA 1
ATOM 823 C C . PHE A 1 113 ? -12.735 -3.946 0.310 1.00 95.56 113 PHE A C 1
ATOM 825 O O . PHE A 1 113 ? -13.008 -3.685 1.482 1.00 95.56 113 PHE A O 1
ATOM 832 N N . PHE A 1 114 ? -12.386 -2.994 -0.556 1.00 93.94 114 PHE A N 1
ATOM 833 C CA . PHE A 1 114 ? -12.150 -1.612 -0.153 1.00 93.94 114 PHE A CA 1
ATOM 834 C C . PHE A 1 114 ? -12.994 -0.622 -0.959 1.00 93.94 114 PHE A C 1
ATOM 836 O O . PHE A 1 114 ? -13.563 -0.921 -2.004 1.00 93.94 114 PHE A O 1
ATOM 843 N N . PHE A 1 115 ? -13.086 0.599 -0.438 1.00 90.50 115 PHE A N 1
ATOM 844 C CA . PHE A 1 115 ? -13.752 1.709 -1.109 1.00 90.50 115 PHE A CA 1
ATOM 845 C C . PHE A 1 115 ? -12.862 2.314 -2.209 1.00 90.50 115 PHE A C 1
ATOM 847 O O . PHE A 1 115 ? -11.717 1.917 -2.421 1.00 90.50 115 PHE A O 1
ATOM 854 N N . VAL A 1 116 ? -13.388 3.317 -2.911 1.00 96.38 116 VAL A N 1
ATOM 855 C CA . VAL A 1 116 ? -12.802 3.854 -4.152 1.00 96.38 116 VAL A CA 1
ATOM 856 C C . VAL A 1 116 ? -11.355 4.359 -4.033 1.00 96.38 116 VAL A C 1
ATOM 858 O O . VAL A 1 116 ? -10.613 4.309 -5.010 1.00 96.38 116 VAL A O 1
ATOM 861 N N . VAL A 1 117 ? -10.915 4.832 -2.861 1.00 95.81 117 VAL A N 1
ATOM 862 C CA . VAL A 1 117 ? -9.593 5.471 -2.721 1.00 95.81 117 VAL A CA 1
ATOM 863 C C . VAL A 1 117 ? -8.440 4.463 -2.866 1.00 95.81 117 VAL A C 1
ATOM 865 O O . VAL A 1 117 ? -7.594 4.685 -3.737 1.00 95.81 117 VAL A O 1
ATOM 868 N N . PRO A 1 118 ? -8.389 3.340 -2.112 1.00 95.56 118 PRO A N 1
ATOM 869 C CA . PRO A 1 118 ? -7.420 2.274 -2.374 1.00 95.56 118 PRO A CA 1
ATOM 870 C C . PRO A 1 118 ? -7.443 1.762 -3.816 1.00 95.56 118 PRO A C 1
ATOM 872 O O . PRO A 1 118 ? -6.377 1.572 -4.399 1.00 95.56 118 PRO A O 1
ATOM 875 N N . VAL A 1 119 ? -8.626 1.614 -4.424 1.00 97.88 119 VAL A N 1
ATOM 876 C CA . VAL A 1 119 ? -8.771 1.181 -5.828 1.00 97.88 119 VAL A CA 1
ATOM 877 C C . VAL A 1 119 ? -8.088 2.161 -6.780 1.00 97.88 119 VAL A C 1
ATOM 879 O O . VAL A 1 119 ? -7.290 1.754 -7.620 1.00 97.88 119 VAL A O 1
ATOM 882 N N . ALA A 1 120 ? -8.350 3.460 -6.629 1.00 98.31 120 ALA A N 1
ATOM 883 C CA . ALA A 1 120 ? -7.772 4.485 -7.491 1.00 98.31 120 ALA A CA 1
ATOM 884 C C . ALA A 1 120 ? -6.241 4.548 -7.367 1.00 98.31 120 ALA A C 1
ATOM 886 O O . ALA A 1 120 ? -5.538 4.603 -8.376 1.00 98.31 120 ALA A O 1
ATOM 887 N N . LEU A 1 121 ? -5.709 4.507 -6.143 1.00 98.12 121 LEU A N 1
ATOM 888 C CA . LEU A 1 121 ? -4.268 4.619 -5.910 1.00 98.12 121 LEU A CA 1
ATOM 889 C C . LEU A 1 121 ? -3.500 3.347 -6.301 1.00 98.12 121 LEU A C 1
ATOM 891 O O . LEU A 1 121 ? -2.441 3.441 -6.922 1.00 98.12 121 LEU A O 1
ATOM 895 N N . THR A 1 122 ? -4.024 2.158 -5.995 1.00 97.88 122 THR A N 1
ATOM 896 C CA . THR A 1 122 ? -3.409 0.892 -6.445 1.00 97.88 122 THR A CA 1
ATOM 897 C C . THR A 1 122 ? -3.543 0.712 -7.957 1.00 97.88 122 THR A C 1
ATOM 899 O O . THR A 1 122 ? -2.604 0.242 -8.601 1.00 97.88 122 THR A O 1
ATOM 902 N N . GLY A 1 123 ? -4.643 1.185 -8.549 1.00 98.31 123 GLY A N 1
ATOM 903 C CA . GLY A 1 123 ? -4.835 1.253 -9.996 1.00 98.31 123 GLY A CA 1
ATOM 904 C C . GLY A 1 123 ? -3.821 2.170 -10.672 1.00 98.31 123 GLY A C 1
ATOM 905 O O . GLY A 1 123 ? -3.181 1.768 -11.646 1.00 98.31 123 GLY A O 1
ATOM 906 N N . LEU A 1 124 ? -3.596 3.361 -10.108 1.00 98.44 124 LEU A N 1
ATOM 907 C CA . LEU A 1 124 ? -2.551 4.279 -10.560 1.00 98.44 124 LEU A CA 1
ATOM 908 C C . LEU A 1 124 ? -1.163 3.634 -10.463 1.00 98.44 124 LEU A C 1
ATOM 910 O O . LEU A 1 124 ? -0.400 3.699 -11.426 1.00 98.44 124 LEU A O 1
ATOM 914 N N . ALA A 1 125 ? -0.844 2.970 -9.347 1.00 98.12 125 ALA A N 1
ATOM 915 C CA . ALA A 1 125 ? 0.422 2.258 -9.185 1.00 98.12 125 ALA A CA 1
ATOM 916 C C . ALA A 1 125 ? 0.619 1.179 -10.259 1.00 98.12 125 ALA A C 1
ATOM 918 O O . ALA A 1 125 ? 1.650 1.162 -10.938 1.00 98.12 125 ALA A O 1
ATOM 919 N N . CYS A 1 126 ? -0.393 0.333 -10.463 1.00 98.31 126 CYS A N 1
ATOM 920 C CA . CYS A 1 126 ? -0.377 -0.732 -11.461 1.00 98.31 126 CYS A CA 1
ATOM 921 C C . CYS A 1 126 ? -0.185 -0.173 -12.879 1.00 98.31 126 CYS A C 1
ATOM 923 O O . CYS A 1 126 ? 0.707 -0.619 -13.605 1.00 98.31 126 CYS A O 1
ATOM 925 N N . ALA A 1 127 ? -0.964 0.847 -13.259 1.00 98.38 127 ALA A N 1
ATOM 926 C CA . ALA A 1 127 ? -0.864 1.493 -14.565 1.00 98.38 127 ALA A CA 1
ATOM 927 C C . ALA A 1 127 ? 0.518 2.128 -14.780 1.00 98.38 127 ALA A C 1
ATOM 929 O O . ALA A 1 127 ? 1.148 1.924 -15.818 1.00 98.38 127 ALA A O 1
ATOM 930 N N . CYS A 1 128 ? 1.035 2.850 -13.785 1.00 97.69 128 CYS A N 1
ATOM 931 C CA . CYS A 1 128 ? 2.351 3.472 -13.847 1.00 97.69 128 CYS A CA 1
ATOM 932 C C . CYS A 1 128 ? 3.483 2.452 -14.028 1.00 97.69 128 CYS A C 1
ATOM 934 O O . CYS A 1 128 ? 4.354 2.660 -14.878 1.00 97.69 128 CYS A O 1
ATOM 936 N N . TYR A 1 129 ? 3.483 1.352 -13.269 1.00 96.69 129 TYR A N 1
ATOM 937 C CA . TYR A 1 129 ? 4.512 0.320 -13.407 1.00 96.69 129 TYR A CA 1
ATOM 938 C C . TYR A 1 129 ? 4.415 -0.425 -14.740 1.00 96.69 129 TYR A C 1
ATOM 940 O O . TYR A 1 129 ? 5.444 -0.633 -15.388 1.00 96.69 129 TYR A O 1
ATOM 948 N N . ALA A 1 130 ?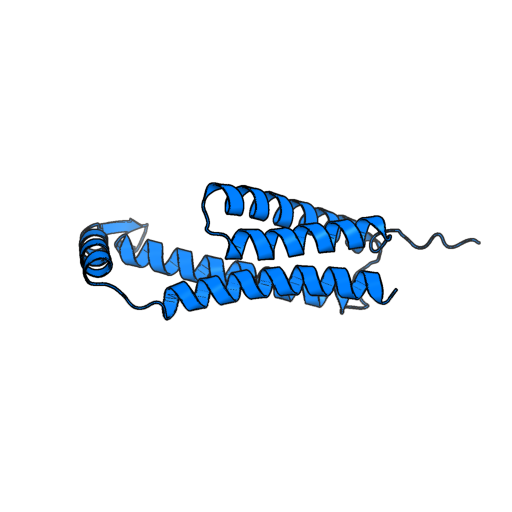 3.202 -0.748 -15.198 1.00 96.81 130 ALA A N 1
ATOM 949 C CA . ALA A 1 130 ? 2.986 -1.368 -16.503 1.00 96.81 130 ALA A CA 1
ATOM 950 C C . ALA A 1 130 ? 3.472 -0.461 -17.649 1.00 96.81 130 ALA A C 1
ATOM 952 O O . ALA A 1 130 ? 4.224 -0.903 -18.516 1.00 96.81 130 ALA A O 1
ATOM 953 N N . LEU A 1 131 ? 3.136 0.833 -17.623 1.00 96.31 131 LEU A N 1
ATOM 954 C CA . LEU A 1 131 ? 3.613 1.798 -18.620 1.00 96.31 131 LEU A CA 1
ATOM 955 C C . LEU A 1 131 ? 5.136 1.984 -18.558 1.00 96.31 131 LEU A C 1
ATOM 957 O O . LEU A 1 131 ? 5.793 2.052 -19.597 1.00 96.31 131 LEU A O 1
ATOM 961 N N . ALA A 1 132 ? 5.728 2.030 -17.360 1.00 93.44 132 ALA A N 1
ATOM 962 C CA . ALA A 1 132 ? 7.181 2.098 -17.207 1.00 93.44 132 ALA A CA 1
ATOM 963 C C . ALA A 1 132 ? 7.881 0.865 -17.809 1.00 93.44 132 ALA A C 1
ATOM 965 O O . ALA A 1 132 ? 8.947 1.004 -18.421 1.00 93.44 132 ALA A O 1
ATOM 966 N N . TRP A 1 133 ? 7.274 -0.318 -17.673 1.00 92.56 133 TRP A N 1
ATOM 967 C CA . TRP A 1 133 ? 7.756 -1.556 -18.281 1.00 92.56 133 TRP A CA 1
ATOM 968 C C . TRP A 1 133 ? 7.672 -1.505 -19.804 1.00 92.56 133 TRP A C 1
ATOM 970 O O . TRP A 1 133 ? 8.689 -1.707 -20.468 1.00 92.56 133 TRP A O 1
ATOM 980 N N . LEU A 1 134 ? 6.502 -1.163 -20.352 1.00 93.75 134 LEU A N 1
ATOM 981 C CA . LEU A 1 134 ? 6.267 -1.075 -21.799 1.00 93.75 134 LEU A CA 1
ATOM 982 C C . LEU A 1 134 ? 7.189 -0.055 -22.482 1.00 93.75 134 LEU A C 1
ATOM 984 O O . LEU A 1 134 ? 7.660 -0.283 -23.591 1.00 93.75 134 LEU A O 1
ATOM 988 N N . LEU A 1 135 ? 7.521 1.043 -21.797 1.00 91.31 135 LEU A N 1
ATOM 989 C CA . LEU A 1 135 ? 8.474 2.048 -22.282 1.00 91.31 135 LEU A CA 1
ATOM 990 C C . LEU A 1 135 ? 9.951 1.644 -22.096 1.00 91.31 135 LEU A C 1
ATOM 992 O O . LEU A 1 135 ? 10.854 2.428 -22.414 1.00 91.31 135 LEU A O 1
ATOM 996 N N . GLY A 1 136 ? 10.218 0.451 -21.559 1.00 84.75 136 GLY A N 1
ATOM 997 C CA . GLY A 1 136 ? 11.546 -0.150 -21.470 1.00 84.75 136 GLY A CA 1
ATOM 998 C C . GLY A 1 136 ? 12.383 0.321 -20.281 1.00 84.75 136 GLY A C 1
ATOM 999 O O . GLY A 1 136 ? 13.590 0.510 -20.430 1.00 84.75 136 GLY A O 1
ATOM 1000 N N . LEU A 1 137 ? 11.799 0.579 -19.102 1.00 78.44 137 LEU A N 1
ATOM 1001 C CA . LEU A 1 137 ? 12.593 0.861 -17.888 1.00 78.44 137 LEU A CA 1
ATOM 1002 C C . LEU A 1 137 ? 13.430 -0.359 -17.437 1.00 78.44 137 LEU A C 1
ATOM 1004 O O . LEU A 1 137 ? 14.454 -0.173 -16.781 1.00 78.44 137 LEU A O 1
ATOM 1008 N N . GLY A 1 138 ? 13.038 -1.574 -17.841 1.00 64.88 138 GLY A N 1
ATOM 1009 C CA . GLY A 1 138 ? 13.761 -2.825 -17.575 1.00 64.88 138 GLY A CA 1
ATOM 1010 C C . GLY A 1 138 ? 14.687 -3.317 -18.700 1.00 64.88 138 GLY A C 1
ATOM 1011 O O . GLY A 1 138 ? 15.583 -4.117 -18.453 1.00 64.88 138 GLY A O 1
ATOM 1012 N N . ALA A 1 139 ? 14.535 -2.843 -19.940 1.00 65.81 139 ALA A N 1
ATOM 1013 C CA . ALA A 1 139 ? 15.317 -3.393 -21.047 1.00 65.81 139 ALA A CA 1
ATOM 1014 C C . ALA A 1 139 ? 16.831 -3.179 -20.816 1.00 65.81 139 ALA A C 1
ATOM 1016 O O . ALA A 1 139 ? 17.247 -2.032 -20.589 1.00 65.81 139 ALA A O 1
ATOM 1017 N N . PRO A 1 140 ? 17.667 -4.238 -20.868 1.00 57.75 140 PRO A N 1
ATOM 1018 C CA . PRO A 1 140 ? 19.109 -4.052 -20.903 1.00 57.75 140 PRO A CA 1
ATOM 1019 C C . PRO A 1 140 ? 19.433 -3.179 -22.116 1.00 57.75 140 PRO A C 1
ATOM 1021 O O . PRO A 1 140 ? 18.879 -3.377 -23.199 1.00 57.75 140 PRO A O 1
ATOM 1024 N N . LYS A 1 141 ? 20.294 -2.169 -21.940 1.00 57.25 141 LYS A N 1
ATOM 1025 C CA . LYS A 1 141 ? 20.810 -1.433 -23.097 1.00 57.25 141 LYS A CA 1
ATOM 1026 C C . LYS A 1 141 ? 21.533 -2.456 -23.967 1.00 57.25 141 LYS A C 1
ATOM 1028 O O . LYS A 1 141 ? 22.525 -3.021 -23.517 1.00 57.25 141 LYS A O 1
ATOM 1033 N N . VAL A 1 142 ? 21.033 -2.693 -25.176 1.00 54.03 142 VAL A N 1
ATOM 1034 C CA . VAL A 1 142 ? 21.797 -3.395 -26.205 1.00 54.03 142 VAL A CA 1
ATOM 1035 C C . VAL A 1 142 ? 23.018 -2.518 -26.465 1.00 54.03 142 VAL A C 1
ATOM 1037 O O . VAL A 1 142 ? 22.896 -1.415 -26.996 1.00 54.03 142 VAL A O 1
ATOM 1040 N N . VAL A 1 143 ? 24.175 -2.942 -25.963 1.00 53.06 143 VAL A N 1
ATOM 1041 C CA . VAL A 1 143 ? 25.450 -2.328 -26.323 1.00 53.06 143 VAL A CA 1
ATOM 1042 C C . VAL A 1 143 ? 25.747 -2.872 -27.710 1.00 53.06 143 VAL A C 1
ATOM 1044 O O . VAL A 1 143 ? 26.084 -4.045 -27.848 1.00 53.06 143 VAL A O 1
ATOM 1047 N N . HIS A 1 144 ? 25.503 -2.066 -28.741 1.00 47.75 144 HIS A N 1
ATOM 1048 C CA . HIS A 1 144 ? 26.015 -2.397 -30.063 1.00 47.75 144 HIS A CA 1
ATOM 1049 C C . HIS A 1 144 ? 27.552 -2.306 -30.002 1.00 47.75 144 HIS A C 1
ATOM 1051 O O . HIS A 1 144 ? 28.043 -1.312 -29.456 1.00 47.75 144 HIS A O 1
ATOM 1057 N N . PRO A 1 145 ? 28.273 -3.355 -30.445 1.00 58.69 145 PRO A N 1
ATOM 1058 C CA . PRO A 1 145 ? 29.734 -3.390 -30.455 1.00 58.69 145 PRO A CA 1
ATOM 1059 C C . PRO A 1 145 ? 30.335 -2.361 -31.415 1.00 58.69 145 PRO A C 1
ATOM 1061 O O . PRO A 1 145 ? 29.662 -2.017 -32.415 1.00 58.69 145 PRO A O 1
#

Secondary structure (DSSP, 8-state):
-HHHHHHHHHHHHHHHHHHHHHHHHHHHSPPPHHHHHHHHHHHHSEEEETTEEEEHHHHHHHHHHHHHHHHHHHHHHHHHHHH-TTS-HHHHHHHHHHHHHHHHHHHHHHHHHS-HHHHHHHHHHHHHHHHHHHTTSS-------

Foldseek 3Di:
DVLLLVLQLLLLVLLLVVLVVLLCCLPPPDQDPVNVVVLVVQQVAWDDDVPDIGTSNCVVSVVSNVSSVVSNVVSVVSNVLSVPPPNDLQVQVVSLVVQLVVLVVQLVCCVVPHDDSSNVSSVSSNVSSVVSVVVPSNPDPPPDD